Protein AF-A0A2D5UYJ2-F1 (afdb_monomer_lite)

pLDDT: mean 95.79, std 2.64, range [87.44, 98.38]

Secondary structure (DSSP, 8-state):
-TT-HHHHHTT--EES-EEEE-TT--EEEEE-SSS-SS-GGG----HHHHHHHHHHTTPPPS--B----SEEP---

Radius of gyration: 13.44 Å; chains: 1; bounding box: 34×24×39 Å

Sequence (76 aa):
DDSQKVAHAFGALVTPDCFLFDSDSVLQYRGRIDDNWKHAADVCCENLKDAIKALLTGMEVPEPETQGIGCSIKWK

Structure (mmCIF, N/CA/C/O backbone):
data_AF-A0A2D5UYJ2-F1
#
_entry.id   AF-A0A2D5UYJ2-F1
#
loop_
_atom_site.group_PDB
_atom_site.id
_atom_site.type_symbol
_atom_site.label_atom_id
_atom_site.label_alt_id
_atom_site.label_comp_id
_atom_site.label_asym_id
_atom_site.label_entity_id
_atom_site.label_seq_id
_atom_site.pdbx_PDB_ins_code
_atom_site.Cartn_x
_atom_site.Cartn_y
_atom_site.Cartn_z
_atom_site.occupancy
_atom_site.B_iso_or_equiv
_atom_site.auth_seq_id
_atom_site.auth_comp_id
_atom_site.auth_asym_id
_atom_site.auth_atom_id
_atom_site.pdbx_PDB_model_num
ATOM 1 N N . ASP A 1 1 ? -2.055 -11.261 -10.199 1.00 88.38 1 ASP A N 1
ATOM 2 C CA . ASP A 1 1 ? -3.276 -10.946 -10.960 1.00 88.38 1 ASP A CA 1
ATOM 3 C C . ASP A 1 1 ? -2.965 -11.057 -12.446 1.00 88.38 1 ASP A C 1
ATOM 5 O O . ASP A 1 1 ? -2.389 -10.139 -13.013 1.00 88.38 1 ASP A O 1
ATOM 9 N N . ASP A 1 2 ? -3.244 -12.216 -13.050 1.00 95.31 2 ASP A N 1
ATOM 10 C CA . ASP A 1 2 ? -2.911 -12.475 -14.461 1.00 95.31 2 ASP A CA 1
ATOM 11 C C . ASP A 1 2 ? -3.680 -11.559 -15.423 1.00 95.31 2 ASP A C 1
ATOM 13 O O . ASP A 1 2 ? -3.126 -11.088 -16.412 1.00 95.31 2 ASP A O 1
ATOM 17 N N . SER A 1 3 ? -4.933 -11.260 -15.066 1.00 97.62 3 SER A N 1
ATOM 18 C CA . SER A 1 3 ? -5.838 -10.395 -15.825 1.00 97.62 3 SER A CA 1
ATOM 19 C C . SER A 1 3 ? -5.591 -8.900 -15.627 1.00 97.62 3 SER A C 1
ATOM 21 O O . SER A 1 3 ? -6.175 -8.094 -16.341 1.00 97.62 3 SER A O 1
ATOM 23 N N . GLN A 1 4 ? -4.809 -8.536 -14.608 1.00 97.69 4 GLN A N 1
ATOM 24 C CA . GLN A 1 4 ? -4.555 -7.161 -14.161 1.00 97.69 4 GLN A CA 1
ATOM 25 C C . GLN A 1 4 ? -5.809 -6.365 -13.750 1.00 97.69 4 GLN A C 1
ATOM 27 O O . GLN A 1 4 ? -5.721 -5.176 -13.444 1.00 97.69 4 GLN A O 1
ATOM 32 N N . LYS A 1 5 ? -6.981 -7.014 -13.677 1.00 98.19 5 LYS A N 1
ATOM 33 C CA . LYS A 1 5 ? -8.258 -6.385 -13.316 1.00 98.19 5 LYS A CA 1
ATOM 34 C C . LYS A 1 5 ? -8.259 -5.813 -11.905 1.00 98.19 5 LYS A C 1
ATOM 36 O O . LYS A 1 5 ? -8.848 -4.760 -11.694 1.00 98.19 5 LYS A O 1
ATOM 41 N N . VAL A 1 6 ? -7.619 -6.480 -10.949 1.00 97.75 6 VAL A N 1
ATOM 42 C CA . VAL A 1 6 ? -7.533 -6.008 -9.561 1.00 97.75 6 VAL A CA 1
ATOM 43 C C . VAL A 1 6 ? -6.591 -4.814 -9.484 1.00 97.75 6 VAL A C 1
ATOM 45 O O . VAL A 1 6 ? -6.951 -3.801 -8.895 1.00 97.75 6 VAL A O 1
ATOM 48 N N . ALA A 1 7 ? -5.430 -4.882 -10.143 1.00 96.81 7 ALA A N 1
ATOM 49 C CA . ALA A 1 7 ? -4.500 -3.751 -10.199 1.00 96.81 7 ALA A CA 1
ATOM 50 C C . ALA A 1 7 ? -5.152 -2.505 -10.829 1.00 96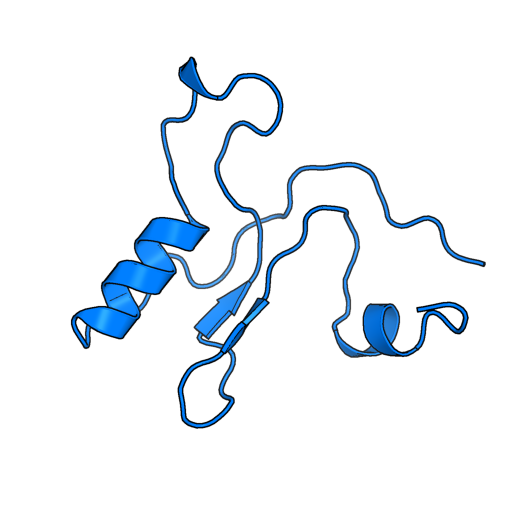.81 7 ALA A C 1
ATOM 52 O O . ALA A 1 7 ? -5.021 -1.406 -10.292 1.00 96.81 7 ALA A O 1
ATOM 53 N N . HIS A 1 8 ? -5.922 -2.685 -11.908 1.00 96.88 8 HIS A N 1
ATOM 54 C CA . HIS A 1 8 ? -6.713 -1.613 -12.514 1.00 96.88 8 HIS A CA 1
ATOM 55 C C . HIS A 1 8 ? -7.831 -1.103 -11.599 1.00 96.88 8 HIS A C 1
ATOM 57 O O . HIS A 1 8 ? -7.992 0.108 -11.477 1.00 96.88 8 HIS A O 1
ATOM 63 N N . ALA A 1 9 ? -8.585 -1.989 -10.941 1.00 97.50 9 ALA A N 1
ATOM 64 C CA . ALA A 1 9 ? -9.686 -1.600 -10.055 1.00 97.50 9 ALA A CA 1
ATOM 65 C C . ALA A 1 9 ? -9.209 -0.775 -8.850 1.00 97.50 9 ALA A C 1
ATOM 67 O O . ALA A 1 9 ? -9.891 0.156 -8.435 1.00 97.50 9 ALA A O 1
ATOM 68 N N . PHE A 1 10 ? -8.022 -1.081 -8.328 1.00 96.19 10 PHE A N 1
ATOM 69 C CA . PHE A 1 10 ? -7.378 -0.318 -7.256 1.00 96.19 10 PHE A CA 1
ATOM 70 C C . PHE A 1 10 ? -6.637 0.927 -7.772 1.00 96.19 10 PHE A C 1
ATOM 72 O O . PHE A 1 10 ? -6.145 1.735 -6.986 1.00 96.19 10 PHE A O 1
ATOM 79 N N . GLY A 1 11 ? -6.533 1.095 -9.094 1.00 95.31 11 GLY A N 1
ATOM 80 C CA . GLY A 1 11 ? -5.770 2.171 -9.716 1.00 95.31 11 GLY A CA 1
ATOM 81 C C . GLY A 1 11 ? -4.284 2.133 -9.363 1.00 95.31 11 GLY A C 1
ATOM 82 O O . GLY A 1 11 ? -3.659 3.190 -9.318 1.00 95.31 11 GLY A O 1
ATOM 83 N N . ALA A 1 12 ? -3.729 0.957 -9.057 1.00 96.06 12 ALA A N 1
ATOM 84 C CA . ALA A 1 12 ? -2.329 0.800 -8.679 1.00 96.06 12 ALA A CA 1
ATOM 85 C C . ALA A 1 12 ? -1.414 1.153 -9.863 1.00 96.06 12 ALA A C 1
ATOM 87 O O . ALA A 1 12 ? -1.704 0.791 -11.003 1.00 96.06 12 ALA A O 1
ATOM 88 N N . LEU A 1 13 ? -0.310 1.858 -9.599 1.00 94.44 13 LEU A N 1
ATOM 89 C CA . LEU A 1 13 ? 0.605 2.346 -10.649 1.00 94.44 13 LEU A CA 1
ATOM 90 C C . LEU A 1 13 ? 2.034 1.816 -10.501 1.00 94.44 13 LEU A C 1
ATOM 92 O O . LEU A 1 13 ? 2.735 1.607 -11.496 1.00 94.44 13 LEU A O 1
ATOM 96 N N . VAL A 1 14 ? 2.468 1.595 -9.262 1.00 95.44 14 VAL A N 1
ATOM 97 C CA . VAL A 1 14 ? 3.840 1.219 -8.912 1.00 95.44 14 VAL A CA 1
ATOM 98 C C . VAL A 1 14 ? 3.853 0.020 -7.969 1.00 95.44 14 VAL A C 1
ATOM 100 O O . VAL A 1 14 ? 2.830 -0.369 -7.413 1.00 95.44 14 VAL A O 1
ATOM 103 N N . THR A 1 15 ? 5.021 -0.590 -7.809 1.00 94.69 15 THR A N 1
ATOM 104 C CA . THR A 1 15 ? 5.270 -1.653 -6.838 1.00 94.69 15 THR A CA 1
ATOM 105 C C . THR A 1 15 ? 6.484 -1.292 -5.978 1.00 94.69 15 THR A C 1
ATOM 107 O O . THR A 1 15 ? 7.575 -1.165 -6.554 1.00 94.69 15 THR A O 1
ATOM 110 N N . PRO A 1 16 ? 6.334 -1.188 -4.642 1.00 94.94 16 PRO A N 1
ATOM 111 C CA . PRO A 1 16 ? 5.085 -1.325 -3.872 1.00 94.94 16 PRO A CA 1
ATOM 112 C C . PRO A 1 16 ? 4.138 -0.102 -3.968 1.00 94.94 16 PRO A C 1
ATOM 114 O O . PRO A 1 16 ? 4.597 1.033 -4.057 1.00 94.94 16 PRO A O 1
ATOM 117 N N 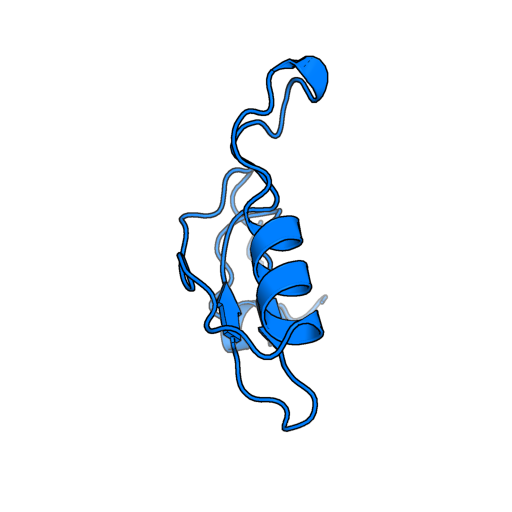. ASP A 1 17 ? 2.825 -0.359 -3.908 1.00 96.19 17 ASP A N 1
ATOM 118 C CA . ASP A 1 17 ? 1.736 0.614 -3.675 1.00 96.19 17 ASP A CA 1
ATOM 119 C C . ASP A 1 17 ? 0.758 -0.042 -2.681 1.00 96.19 17 ASP A C 1
ATOM 121 O O . ASP A 1 17 ? 0.234 -1.130 -2.943 1.00 96.19 17 ASP A O 1
ATOM 125 N N . CYS A 1 18 ? 0.603 0.542 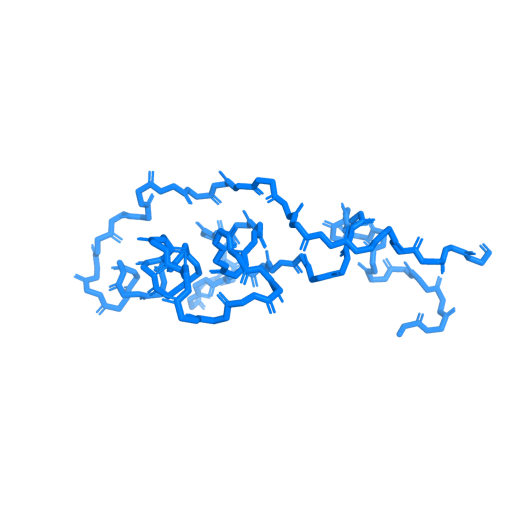-1.496 1.00 97.38 18 CYS A N 1
ATOM 126 C CA . CYS A 1 18 ? -0.119 -0.037 -0.364 1.00 97.38 18 CYS A CA 1
ATOM 127 C C . CYS A 1 18 ? -1.517 0.562 -0.229 1.00 97.38 18 CYS A C 1
ATOM 129 O O . CYS A 1 18 ? -1.711 1.746 -0.473 1.00 97.38 18 CYS A O 1
ATOM 131 N N . PHE A 1 19 ? -2.469 -0.257 0.221 1.00 98.06 19 PHE A N 1
ATOM 132 C CA . PHE A 1 19 ? -3.853 0.134 0.489 1.00 98.06 19 PHE A CA 1
ATOM 133 C C . PHE A 1 19 ? -4.266 -0.462 1.841 1.00 98.06 19 PHE A C 1
ATOM 135 O O . PHE A 1 19 ? -4.270 -1.684 1.998 1.00 98.06 19 PHE A O 1
ATOM 142 N N . LEU A 1 20 ? -4.572 0.388 2.818 1.00 98.31 20 LEU A N 1
ATOM 143 C CA . LEU A 1 20 ? -4.978 0.010 4.170 1.00 98.31 20 LEU A CA 1
ATOM 144 C C . LEU A 1 20 ? -6.460 0.319 4.354 1.00 98.31 20 LEU A C 1
ATOM 146 O O . LEU A 1 20 ? -6.878 1.470 4.228 1.00 98.31 20 LEU A O 1
ATOM 150 N N . PHE A 1 21 ? -7.225 -0.711 4.689 1.00 98.19 21 PHE A N 1
ATOM 151 C CA . PHE A 1 21 ? -8.647 -0.606 4.981 1.00 98.19 21 PHE A CA 1
ATOM 152 C C . PHE A 1 21 ? -8.891 -0.856 6.469 1.00 98.19 21 PHE A C 1
ATOM 154 O O . PHE A 1 21 ? -8.181 -1.659 7.082 1.00 98.19 21 PHE A O 1
ATOM 161 N N . ASP A 1 22 ? -9.880 -0.177 7.040 1.00 97.12 22 ASP A N 1
ATOM 162 C CA . ASP A 1 22 ? -10.354 -0.453 8.398 1.00 97.12 22 ASP A CA 1
ATOM 163 C C . ASP A 1 22 ? -11.314 -1.659 8.454 1.00 97.12 22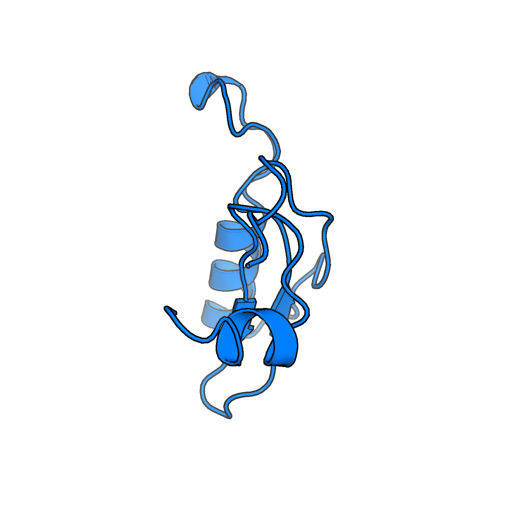 ASP A C 1
ATOM 165 O O . ASP A 1 22 ? -11.536 -2.365 7.465 1.00 97.12 22 ASP A O 1
ATOM 169 N N . SER A 1 23 ? -11.884 -1.916 9.636 1.00 96.25 23 SER A N 1
ATOM 170 C CA . SER A 1 23 ? -12.845 -3.003 9.862 1.00 96.25 23 SER A CA 1
ATOM 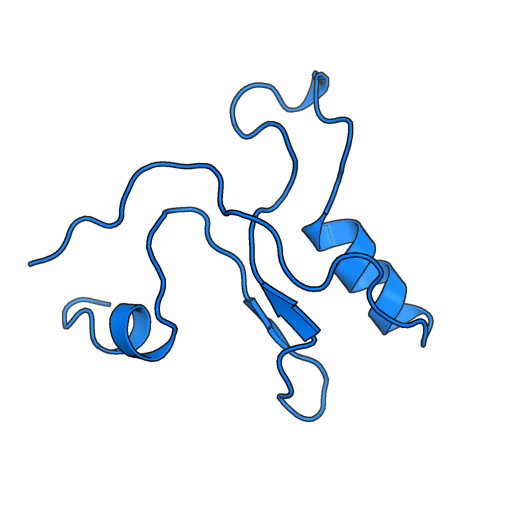171 C C . SER A 1 23 ? -14.132 -2.870 9.049 1.00 96.25 23 SER A C 1
ATOM 173 O O . SER A 1 23 ? -14.777 -3.884 8.782 1.00 96.25 23 SER A O 1
ATOM 175 N N . ASP A 1 24 ? -14.484 -1.655 8.631 1.00 97.44 24 ASP A N 1
ATOM 176 C CA . ASP A 1 24 ? -15.670 -1.365 7.827 1.00 97.44 24 ASP A CA 1
ATOM 177 C C . ASP A 1 24 ? -15.355 -1.389 6.321 1.00 97.44 24 ASP A C 1
ATOM 179 O O . ASP A 1 24 ? -16.200 -1.060 5.488 1.00 97.44 24 ASP A O 1
ATOM 183 N N . SER A 1 25 ? -14.149 -1.843 5.951 1.00 97.12 25 SER A N 1
ATOM 184 C CA . SER A 1 25 ? -13.642 -1.879 4.575 1.00 97.12 25 SER A CA 1
ATOM 185 C C . SER A 1 25 ? -13.563 -0.497 3.918 1.00 97.12 25 SER A C 1
ATOM 187 O O . SER A 1 25 ? -13.618 -0.387 2.690 1.00 97.12 25 SER A O 1
ATOM 189 N N . VAL A 1 26 ? -13.402 0.562 4.713 1.00 97.62 26 VAL A N 1
ATOM 190 C CA . VAL A 1 26 ? -13.158 1.921 4.221 1.00 97.62 26 VAL A CA 1
ATOM 191 C C . VAL A 1 26 ? -11.655 2.121 4.052 1.00 97.62 26 VAL A C 1
ATOM 193 O O . VAL A 1 26 ? -10.866 1.739 4.915 1.00 97.62 26 VAL A O 1
ATOM 196 N N . LEU A 1 27 ? -11.241 2.690 2.916 1.00 98.06 27 LEU A N 1
ATOM 197 C CA . LEU A 1 27 ? -9.836 3.000 2.646 1.00 98.06 27 LEU A CA 1
ATOM 198 C C . LEU A 1 27 ? -9.383 4.142 3.561 1.00 98.06 27 LEU A C 1
ATOM 200 O O . LEU A 1 27 ? -9.878 5.259 3.438 1.00 98.06 27 LEU A O 1
ATOM 204 N N . GLN A 1 28 ? -8.420 3.858 4.432 1.00 98.38 28 GLN A N 1
ATOM 205 C CA . GLN A 1 28 ? -7.871 4.818 5.393 1.00 98.38 28 GLN A CA 1
ATOM 206 C C . GLN A 1 28 ? -6.478 5.314 5.005 1.00 98.38 28 GLN A C 1
ATOM 208 O O . GLN A 1 28 ? -6.072 6.403 5.401 1.00 98.38 28 GLN A O 1
ATOM 213 N N . TYR A 1 29 ? -5.729 4.513 4.242 1.00 98.38 29 TYR A N 1
ATOM 214 C CA . TYR A 1 29 ? -4.416 4.917 3.757 1.00 98.38 29 TYR A CA 1
ATOM 215 C C . TYR A 1 29 ? -4.078 4.305 2.399 1.00 98.38 29 TYR A C 1
ATOM 217 O O . TYR A 1 29 ? -4.318 3.116 2.169 1.00 98.38 29 TYR A O 1
ATOM 225 N N . ARG A 1 30 ? -3.459 5.102 1.524 1.00 98.00 30 ARG A N 1
ATOM 226 C CA . ARG A 1 30 ? -2.865 4.654 0.265 1.00 98.00 30 ARG A CA 1
ATOM 227 C C . ARG A 1 30 ? -1.461 5.230 0.062 1.00 98.00 30 ARG A C 1
ATOM 229 O O . ARG A 1 30 ? -1.256 6.432 0.215 1.00 98.00 30 ARG A O 1
ATOM 236 N N . GLY A 1 31 ? -0.510 4.405 -0.370 1.00 96.50 31 GLY A N 1
ATOM 237 C CA . GLY A 1 31 ? 0.773 4.893 -0.881 1.00 96.50 31 GLY A CA 1
ATOM 238 C C . GLY A 1 31 ? 1.985 4.046 -0.516 1.00 96.50 31 GLY A C 1
ATOM 239 O O . GLY A 1 31 ? 1.954 2.822 -0.618 1.00 96.50 31 GLY A O 1
ATOM 240 N N . ARG A 1 32 ? 3.100 4.694 -0.168 1.00 96.75 32 ARG A N 1
ATOM 241 C CA . ARG A 1 32 ? 4.386 4.018 0.083 1.00 96.75 32 ARG A CA 1
ATOM 242 C C . ARG A 1 32 ? 4.431 3.317 1.444 1.00 96.75 32 ARG A C 1
ATOM 244 O O . ARG A 1 32 ? 3.687 3.631 2.357 1.00 96.75 32 ARG A O 1
ATOM 251 N N . ILE A 1 33 ? 5.346 2.369 1.606 1.00 96.94 33 ILE A N 1
ATOM 252 C CA . ILE A 1 33 ? 5.574 1.739 2.918 1.00 96.94 33 ILE A CA 1
ATOM 253 C C . ILE A 1 33 ? 6.300 2.723 3.842 1.00 96.94 33 ILE A C 1
ATOM 255 O O . ILE A 1 33 ? 5.849 3.000 4.954 1.00 96.94 33 ILE A O 1
ATOM 259 N N . ASP A 1 34 ? 7.394 3.270 3.326 1.00 96.31 34 ASP A N 1
ATOM 260 C CA . ASP A 1 34 ? 8.294 4.224 3.955 1.00 96.31 34 ASP A CA 1
ATOM 261 C C . ASP A 1 34 ? 8.911 5.137 2.879 1.00 96.31 34 ASP A C 1
ATOM 263 O O . ASP A 1 34 ? 8.601 5.021 1.687 1.00 96.31 34 ASP A O 1
ATOM 267 N N . ASP A 1 35 ? 9.758 6.075 3.291 1.00 95.44 35 ASP A N 1
ATOM 268 C CA . ASP A 1 35 ? 10.448 7.013 2.406 1.00 95.44 35 ASP A CA 1
ATOM 269 C C . ASP A 1 35 ? 11.727 6.460 1.750 1.00 95.44 35 ASP A C 1
ATOM 271 O O . ASP A 1 35 ? 12.313 7.147 0.906 1.00 95.44 35 ASP A O 1
ATOM 275 N N . ASN A 1 36 ? 12.156 5.228 2.058 1.00 94.25 36 ASN A N 1
ATOM 276 C CA . ASN A 1 36 ? 13.401 4.669 1.531 1.00 94.25 36 ASN A CA 1
ATOM 277 C C . ASN A 1 36 ? 13.344 3.159 1.252 1.00 94.25 36 ASN A C 1
ATOM 279 O O . ASN A 1 36 ? 13.883 2.324 1.979 1.00 94.25 36 ASN A O 1
ATOM 283 N N . TRP A 1 37 ? 12.841 2.828 0.063 1.00 89.19 37 TRP A N 1
ATOM 284 C CA . TRP A 1 37 ? 12.783 1.453 -0.445 1.00 89.19 37 TRP A CA 1
ATOM 285 C C . TRP A 1 37 ? 14.149 0.761 -0.615 1.00 89.19 37 TRP A C 1
ATOM 287 O O . TRP A 1 37 ? 14.196 -0.457 -0.795 1.00 89.19 37 TRP A O 1
ATOM 297 N N . LYS A 1 38 ? 15.259 1.513 -0.645 1.00 91.00 38 LYS A N 1
ATOM 298 C CA . LYS A 1 38 ? 16.586 0.990 -1.011 1.00 91.00 38 LYS A CA 1
ATOM 299 C C . LYS A 1 38 ? 17.457 0.686 0.206 1.00 91.00 38 LYS A C 1
ATOM 301 O O . LYS A 1 38 ? 18.190 -0.304 0.198 1.00 91.00 38 LYS A O 1
ATOM 306 N N . HIS A 1 39 ? 17.402 1.536 1.225 1.00 94.31 39 HIS A N 1
ATOM 307 C CA . HIS A 1 39 ? 18.258 1.466 2.403 1.00 94.31 39 HIS A CA 1
ATOM 308 C C . HIS A 1 39 ? 17.412 1.600 3.669 1.00 94.31 39 HIS A C 1
ATOM 310 O O . HIS A 1 39 ? 17.122 2.700 4.121 1.00 94.31 39 HIS A O 1
ATOM 316 N N . ALA A 1 40 ? 17.069 0.463 4.278 1.00 94.12 40 ALA A N 1
ATOM 317 C CA . ALA A 1 40 ? 16.222 0.424 5.473 1.00 94.12 40 ALA A CA 1
ATOM 318 C C . ALA A 1 40 ? 16.780 1.234 6.663 1.00 94.12 40 ALA A C 1
ATOM 320 O O . ALA A 1 40 ? 16.016 1.723 7.485 1.00 94.12 40 ALA A O 1
ATOM 321 N N . ALA A 1 41 ? 18.107 1.384 6.761 1.00 97.06 41 ALA A N 1
ATOM 322 C CA . ALA A 1 41 ? 18.749 2.170 7.818 1.00 97.06 41 ALA A CA 1
ATOM 323 C C . ALA A 1 41 ? 18.551 3.689 7.663 1.00 97.06 41 ALA A C 1
ATOM 325 O O . ALA A 1 41 ? 18.709 4.419 8.636 1.00 97.06 41 ALA A O 1
ATOM 326 N N . ASP A 1 42 ? 18.202 4.141 6.459 1.00 96.75 42 ASP A N 1
ATOM 327 C CA . ASP A 1 42 ? 18.031 5.552 6.113 1.00 96.75 42 ASP A CA 1
ATOM 328 C C . ASP A 1 42 ? 16.543 5.960 6.099 1.00 96.75 42 ASP A C 1
ATOM 330 O O . ASP A 1 42 ? 16.212 7.066 5.671 1.00 96.75 42 ASP A O 1
ATOM 334 N N . VAL A 1 43 ? 15.638 5.069 6.523 1.00 96.81 43 VAL A N 1
ATOM 335 C CA . VAL A 1 43 ? 14.205 5.364 6.655 1.00 96.81 43 VAL A CA 1
ATOM 336 C C . VAL A 1 43 ? 14.004 6.401 7.757 1.00 96.81 43 VAL A C 1
ATOM 338 O O . VAL A 1 43 ? 14.389 6.181 8.907 1.00 96.81 43 VAL A O 1
ATOM 341 N N . CYS A 1 44 ? 13.374 7.520 7.409 1.00 96.25 44 CYS A N 1
ATOM 342 C CA . CYS A 1 44 ? 13.018 8.583 8.350 1.00 96.25 44 CYS A CA 1
ATOM 343 C C . CYS A 1 44 ? 11.505 8.653 8.589 1.00 96.25 44 CYS A C 1
ATOM 345 O O . CYS A 1 44 ? 11.079 9.114 9.648 1.00 96.25 44 CYS A O 1
ATOM 347 N N . CYS A 1 45 ? 10.702 8.166 7.638 1.00 95.19 45 CYS A N 1
ATOM 348 C CA . CYS A 1 45 ? 9.244 8.187 7.700 1.00 95.19 45 CYS A CA 1
ATOM 349 C C . CYS A 1 45 ? 8.677 6.787 7.439 1.00 95.19 45 CYS A C 1
ATOM 351 O O . CYS A 1 45 ? 8.744 6.281 6.321 1.00 95.19 45 CYS A O 1
ATOM 353 N N . GLU A 1 46 ? 8.049 6.176 8.447 1.00 96.75 46 GLU A N 1
ATOM 354 C CA . GLU A 1 46 ? 7.424 4.848 8.342 1.00 96.75 46 GLU A CA 1
ATOM 355 C C . GLU A 1 46 ? 5.919 4.969 8.011 1.00 96.75 46 GLU A C 1
ATOM 357 O O . GLU A 1 46 ? 5.064 4.532 8.784 1.00 96.75 46 GLU A O 1
ATOM 362 N N . ASN A 1 47 ? 5.579 5.583 6.869 1.00 97.31 47 ASN A N 1
ATOM 363 C CA . ASN A 1 47 ? 4.214 6.023 6.529 1.00 97.31 47 ASN A CA 1
ATOM 364 C C . ASN A 1 47 ? 3.110 4.975 6.772 1.00 97.31 47 ASN A C 1
ATOM 366 O O . ASN A 1 47 ? 2.136 5.254 7.474 1.00 97.31 47 ASN A O 1
ATOM 370 N N . LEU A 1 48 ? 3.258 3.760 6.232 1.00 97.56 48 LEU A N 1
ATOM 371 C CA . LEU A 1 48 ? 2.252 2.706 6.401 1.00 97.56 48 LEU A CA 1
ATOM 372 C C . LEU A 1 48 ? 2.130 2.268 7.868 1.00 97.56 48 LEU A C 1
ATOM 374 O O . LEU A 1 48 ? 1.033 2.002 8.360 1.00 97.56 48 LEU A O 1
ATOM 378 N N . LYS A 1 49 ? 3.254 2.191 8.584 1.00 97.62 49 LYS A N 1
ATOM 379 C CA . LYS A 1 49 ? 3.280 1.794 9.996 1.00 97.62 49 LYS A CA 1
ATOM 380 C C . LYS A 1 49 ? 2.588 2.834 10.868 1.00 97.62 49 LYS A C 1
ATOM 382 O O . LYS A 1 49 ? 1.857 2.464 11.785 1.00 97.62 49 LYS A O 1
ATOM 387 N N . ASP A 1 50 ? 2.803 4.112 10.590 1.00 97.62 50 ASP A N 1
ATOM 388 C CA . ASP A 1 50 ? 2.181 5.196 11.342 1.00 97.62 50 ASP A CA 1
ATOM 389 C C . ASP A 1 50 ? 0.678 5.289 11.057 1.00 97.62 50 ASP A C 1
ATOM 391 O O . ASP A 1 50 ? -0.097 5.454 12.000 1.00 97.62 50 ASP A O 1
ATOM 395 N N . ALA A 1 51 ? 0.241 5.032 9.817 1.00 98.12 51 ALA A N 1
ATOM 396 C CA . ALA A 1 51 ? -1.177 4.868 9.495 1.00 98.12 51 ALA A CA 1
ATOM 397 C C . ALA A 1 51 ? -1.819 3.707 10.278 1.00 98.12 51 ALA A C 1
ATOM 399 O O . ALA A 1 51 ? -2.873 3.877 10.890 1.00 98.12 51 ALA A O 1
ATOM 400 N N . ILE A 1 52 ? -1.160 2.544 10.342 1.00 98.25 52 ILE A N 1
ATOM 401 C CA . ILE A 1 52 ? -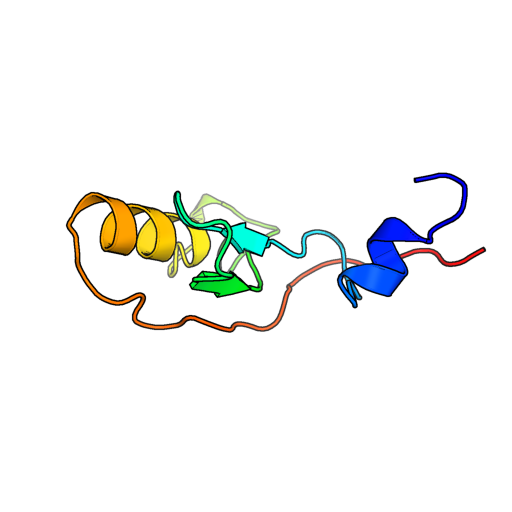1.640 1.397 11.132 1.00 98.25 52 ILE A CA 1
ATOM 402 C C . ILE A 1 52 ? -1.742 1.759 12.621 1.00 98.25 52 ILE A C 1
ATOM 404 O O . ILE A 1 52 ? -2.756 1.467 13.253 1.00 98.25 52 ILE A O 1
ATOM 408 N N . LYS A 1 53 ? -0.720 2.405 13.200 1.00 98.12 53 LYS A N 1
ATOM 409 C CA . LYS A 1 53 ? -0.747 2.834 14.610 1.00 98.12 53 LYS A CA 1
ATOM 410 C C . LYS A 1 53 ? -1.883 3.819 14.882 1.00 98.12 53 LYS A C 1
ATOM 412 O O . LYS A 1 53 ? -2.523 3.700 15.926 1.00 98.12 53 LYS A O 1
ATOM 417 N N . ALA A 1 54 ? -2.130 4.767 13.977 1.00 97.62 54 ALA A N 1
ATOM 418 C CA . ALA A 1 54 ? -3.223 5.725 14.114 1.00 97.62 54 ALA A CA 1
ATOM 419 C C . ALA A 1 54 ? -4.568 4.992 14.224 1.00 97.62 54 ALA A C 1
ATOM 421 O O . ALA A 1 54 ? -5.260 5.142 15.230 1.00 97.62 54 ALA A O 1
ATOM 422 N N . LEU A 1 55 ? -4.860 4.075 13.297 1.00 97.38 55 LEU A N 1
ATOM 423 C CA . LEU A 1 55 ? -6.094 3.282 13.340 1.00 97.38 55 LEU A CA 1
ATOM 424 C C . LEU A 1 55 ? -6.203 2.423 14.607 1.00 97.38 55 LEU A C 1
ATOM 426 O O . LEU A 1 55 ? -7.251 2.396 15.247 1.00 97.38 55 LEU A O 1
ATOM 430 N N . LEU A 1 56 ? -5.114 1.764 15.019 1.00 97.44 56 LEU A N 1
ATOM 431 C CA . LEU A 1 56 ? -5.095 0.941 16.237 1.00 97.44 56 LEU A CA 1
ATOM 432 C C . LEU A 1 56 ? -5.324 1.747 17.522 1.00 97.44 56 LEU A C 1
ATOM 434 O O . LEU A 1 56 ? -5.765 1.189 18.525 1.00 97.44 56 LEU A O 1
ATOM 438 N N . THR A 1 57 ? -5.009 3.040 17.510 1.00 97.19 57 THR A N 1
ATOM 439 C CA . THR A 1 57 ? -5.189 3.945 18.655 1.00 97.19 57 THR A CA 1
ATOM 440 C C . THR A 1 57 ? -6.468 4.776 18.560 1.00 97.19 57 THR A C 1
ATOM 442 O O . THR A 1 57 ? -6.720 5.600 19.437 1.00 97.19 57 THR A O 1
ATOM 445 N N . GLY A 1 58 ? -7.293 4.552 17.530 1.00 95.75 58 GLY A N 1
ATOM 446 C CA . GLY A 1 58 ? -8.509 5.328 17.280 1.00 95.75 58 GLY A CA 1
ATOM 447 C C . GLY A 1 58 ? -8.238 6.776 16.862 1.00 95.75 58 GLY A C 1
ATOM 448 O O . GLY A 1 58 ? -9.120 7.621 17.000 1.00 95.75 58 GLY A O 1
ATOM 449 N N . MET A 1 59 ? -7.023 7.074 16.397 1.00 96.25 59 MET A N 1
ATOM 450 C CA . MET A 1 59 ? -6.646 8.375 15.851 1.00 96.25 59 MET A CA 1
ATOM 451 C C . MET A 1 59 ? -6.860 8.415 14.335 1.00 96.25 59 MET A C 1
ATOM 453 O O . MET A 1 59 ? -6.807 7.392 13.652 1.00 96.25 59 MET A O 1
ATOM 457 N N . GLU A 1 60 ? -7.057 9.620 13.805 1.00 95.06 60 GLU A N 1
ATOM 458 C CA . GLU A 1 60 ? -7.081 9.863 12.363 1.00 95.06 60 GLU A CA 1
ATOM 459 C C . GLU A 1 60 ? -5.696 9.612 11.745 1.00 95.06 60 GLU A C 1
ATOM 461 O O . GLU A 1 60 ? -4.665 9.922 12.351 1.00 95.06 60 GLU A O 1
ATOM 466 N N . VAL A 1 61 ? -5.665 9.046 10.534 1.00 97.19 61 VAL A N 1
ATOM 467 C CA . VAL A 1 61 ? -4.419 8.845 9.785 1.00 97.19 61 VAL A CA 1
ATOM 468 C C . VAL A 1 61 ? -3.887 10.215 9.336 1.00 97.19 61 VAL A C 1
ATOM 470 O O . VAL A 1 61 ? -4.563 10.893 8.566 1.00 97.19 61 VAL A O 1
ATOM 473 N N . PRO A 1 62 ? -2.682 10.635 9.764 1.00 87.44 62 PRO A N 1
ATOM 474 C CA . PRO A 1 62 ? -2.196 11.998 9.527 1.00 87.44 62 PRO A CA 1
ATOM 475 C C . PRO A 1 62 ? -1.854 12.282 8.057 1.00 87.44 62 PRO A C 1
ATOM 477 O O . PRO A 1 62 ? -2.052 13.394 7.577 1.00 87.44 62 PRO A O 1
ATOM 480 N N . GLU A 1 63 ? -1.351 11.278 7.338 1.00 94.56 63 GLU A N 1
ATOM 481 C CA . GLU A 1 63 ? -1.051 11.343 5.905 1.00 94.56 63 GLU A CA 1
ATOM 482 C C . GLU A 1 63 ? -1.775 10.189 5.197 1.00 94.56 63 GLU A C 1
ATOM 484 O O . GLU A 1 63 ? -1.163 9.148 4.967 1.00 94.56 63 GLU A O 1
ATOM 489 N N . PRO A 1 64 ? -3.078 10.319 4.886 1.00 96.31 64 PRO A N 1
ATOM 490 C CA . PRO A 1 64 ? -3.876 9.226 4.322 1.00 96.31 64 PRO A CA 1
ATOM 491 C C . PRO A 1 64 ? -3.496 8.888 2.873 1.00 96.31 64 PRO A C 1
ATOM 493 O O . PRO A 1 64 ? -3.821 7.807 2.386 1.00 96.31 64 PRO A O 1
ATOM 496 N N . GLU A 1 65 ? -2.782 9.774 2.174 1.00 97.06 65 GLU A N 1
ATOM 497 C CA . GLU A 1 65 ? -2.297 9.522 0.819 1.00 97.06 65 GLU A CA 1
ATOM 498 C C . GLU A 1 65 ? -0.837 9.952 0.661 1.00 97.06 65 GLU A C 1
ATOM 500 O O . GLU A 1 65 ? -0.451 11.070 0.998 1.00 97.06 65 GLU A O 1
ATOM 505 N N . THR A 1 66 ? -0.015 9.061 0.111 1.00 95.81 66 THR A N 1
ATOM 506 C CA . THR A 1 66 ? 1.374 9.352 -0.262 1.00 95.81 66 THR A CA 1
ATOM 507 C C . THR A 1 66 ? 1.685 8.770 -1.635 1.00 95.81 66 THR A C 1
ATOM 509 O O . THR A 1 66 ? 1.077 7.796 -2.074 1.00 95.81 66 THR A O 1
ATOM 512 N N . GLN A 1 67 ? 2.671 9.339 -2.327 1.00 93.00 67 GLN A N 1
ATOM 513 C CA . GLN A 1 67 ? 3.139 8.755 -3.582 1.00 93.00 67 GLN A CA 1
ATOM 514 C C . GLN A 1 67 ? 3.895 7.454 -3.304 1.00 93.00 67 GLN A C 1
ATOM 516 O O . GLN A 1 67 ? 4.871 7.458 -2.551 1.00 93.00 67 GLN A O 1
ATOM 521 N N . GLY A 1 68 ? 3.465 6.362 -3.939 1.00 88.56 68 GLY A N 1
ATOM 522 C CA . GLY A 1 68 ? 4.208 5.105 -3.946 1.00 88.56 68 GLY A CA 1
ATOM 523 C C . GLY A 1 68 ? 5.605 5.292 -4.545 1.00 88.56 68 GLY A C 1
ATOM 524 O O . GLY A 1 68 ? 5.779 6.013 -5.530 1.00 88.56 68 GLY A O 1
ATOM 525 N N . ILE A 1 69 ? 6.606 4.635 -3.959 1.00 89.56 69 ILE A N 1
ATOM 526 C CA . ILE A 1 69 ? 7.995 4.687 -4.426 1.00 89.56 69 ILE A CA 1
ATOM 527 C C . ILE A 1 69 ? 8.395 3.291 -4.888 1.00 89.56 69 ILE A C 1
ATOM 529 O O . ILE A 1 69 ? 8.489 2.367 -4.084 1.00 89.56 69 ILE A O 1
ATOM 533 N N . GLY A 1 70 ? 8.642 3.133 -6.188 1.00 88.81 70 GLY A N 1
ATOM 534 C CA . GLY A 1 70 ? 9.038 1.844 -6.735 1.00 88.81 70 GLY A CA 1
ATOM 535 C C . GLY A 1 70 ? 9.001 1.767 -8.255 1.00 88.81 70 GLY A C 1
ATOM 536 O O . GLY A 1 70 ? 8.877 2.766 -8.963 1.00 88.81 70 GLY A O 1
ATOM 537 N N . CYS A 1 71 ? 9.129 0.546 -8.767 1.00 93.44 71 CYS A N 1
ATOM 538 C CA . CYS A 1 71 ? 9.034 0.281 -10.200 1.00 93.44 71 CYS A CA 1
ATOM 539 C C . CYS A 1 71 ? 7.583 0.407 -10.678 1.00 93.44 71 CYS A C 1
ATOM 541 O O . CYS A 1 71 ? 6.667 -0.001 -9.974 1.00 93.44 71 CYS A O 1
ATOM 543 N N . SER A 1 72 ? 7.364 0.895 -11.901 1.00 96.00 72 SER A N 1
ATOM 544 C CA . SER A 1 72 ? 6.034 0.860 -12.522 1.00 96.00 72 SER A CA 1
ATOM 545 C C . SER A 1 72 ? 5.527 -0.573 -12.697 1.00 96.00 72 SER A C 1
ATOM 547 O O . SER A 1 72 ? 6.306 -1.463 -13.073 1.00 96.00 72 SER A O 1
ATOM 549 N N . ILE A 1 73 ? 4.220 -0.774 -12.491 1.00 96.12 73 ILE A N 1
ATOM 550 C CA . ILE A 1 73 ? 3.541 -2.034 -12.819 1.00 96.12 73 ILE A CA 1
ATOM 551 C C . ILE A 1 73 ? 3.778 -2.368 -14.295 1.00 96.12 73 ILE A C 1
ATOM 553 O O . ILE A 1 73 ? 3.761 -1.500 -15.170 1.00 96.12 73 ILE A O 1
ATOM 557 N N . LYS A 1 74 ? 4.036 -3.649 -14.572 1.00 96.62 74 LYS A N 1
ATOM 558 C CA . LYS A 1 74 ? 4.233 -4.158 -15.932 1.00 96.62 74 LYS A CA 1
ATOM 559 C C . LYS A 1 74 ? 2.894 -4.612 -16.501 1.00 96.62 74 LYS A C 1
ATOM 561 O O . LYS A 1 74 ? 2.451 -5.722 -16.216 1.00 96.62 74 LYS A O 1
ATOM 566 N N . TRP A 1 75 ? 2.250 -3.727 -17.258 1.00 95.56 75 TRP A N 1
ATOM 567 C CA . TRP A 1 75 ? 0.965 -3.987 -17.911 1.00 95.56 75 TRP A CA 1
ATOM 568 C C . TRP A 1 75 ? 1.105 -4.985 -19.071 1.00 95.56 75 TRP A C 1
ATOM 570 O O . TRP A 1 75 ? 2.162 -5.047 -19.704 1.00 95.56 75 TRP A O 1
ATOM 580 N N . LYS A 1 76 ? 0.063 -5.787 -19.293 1.00 89.25 76 LYS A N 1
ATOM 581 C CA . LYS A 1 76 ? -0.065 -6.766 -20.380 1.00 89.25 76 LYS A CA 1
ATOM 582 C C . LYS A 1 76 ? -0.961 -6.244 -21.495 1.00 89.25 76 LYS A C 1
ATOM 584 O O . LYS A 1 76 ? -1.871 -5.445 -21.191 1.00 89.25 76 LYS A O 1
#

Foldseek 3Di:
DVVCVVVVVVVPWFPPWDWDADPVRHTQAIAAQFPDPPDPVPTPGRQVVQSVVCVVVVHRRPPRYDHHDHGTDDDD